Protein AF-A0A920RBQ6-F1 (afdb_monomer)

pLDDT: mean 91.47, std 8.94, range [57.5, 98.19]

Sequence (83 aa):
MGSVYAALLGDAGNDVWAIDVWQEHIDAINQNGLRLEGASGDRTVKIKATTDHNKVGACDLVVVATKAGEVESAATFPARVTP

Structure (mmCIF, N/CA/C/O backbone):
data_AF-A0A920RBQ6-F1
#
_entry.id   AF-A0A920RBQ6-F1
#
loop_
_atom_site.group_PDB
_atom_site.id
_atom_site.type_symbol
_atom_site.label_atom_id
_atom_site.label_alt_id
_atom_site.label_comp_id
_atom_site.label_asym_id
_atom_site.label_entity_id
_atom_site.label_seq_id
_atom_site.pdbx_PDB_ins_code
_atom_site.Cartn_x
_atom_site.Cartn_y
_atom_site.Cartn_z
_atom_site.occupancy
_atom_site.B_iso_or_equiv
_atom_site.auth_seq_id
_atom_site.auth_comp_id
_atom_site.auth_asym_id
_atom_site.auth_atom_id
_atom_site.pdbx_PDB_model_num
ATOM 1 N N . MET A 1 1 ? 1.538 10.587 -0.979 1.00 86.25 1 MET A N 1
ATOM 2 C CA . MET A 1 1 ? 0.156 10.690 -1.513 1.00 86.25 1 MET A CA 1
ATOM 3 C C . MET A 1 1 ? -0.431 9.332 -1.891 1.00 86.25 1 MET A C 1
ATOM 5 O O . MET A 1 1 ? -1.622 9.150 -1.688 1.00 86.25 1 MET A O 1
ATOM 9 N N . GLY A 1 2 ? 0.361 8.371 -2.391 1.00 93.94 2 GLY A N 1
ATOM 10 C CA . GLY A 1 2 ? -0.142 7.033 -2.754 1.00 93.94 2 GLY A CA 1
ATOM 11 C C . GLY A 1 2 ? -0.855 6.266 -1.633 1.00 93.94 2 GLY A C 1
ATOM 12 O O . GLY A 1 2 ? -1.803 5.539 -1.910 1.00 93.94 2 GLY A O 1
ATOM 13 N N . SER A 1 3 ? -0.477 6.494 -0.371 1.00 94.56 3 SER A N 1
ATOM 14 C CA . SER A 1 3 ? -1.099 5.863 0.801 1.00 94.56 3 SER A CA 1
ATOM 15 C C . SER A 1 3 ? -2.610 6.091 0.907 1.00 94.56 3 SER A C 1
ATOM 17 O O . SER A 1 3 ? -3.328 5.189 1.321 1.00 94.56 3 SER A O 1
ATOM 19 N N . VAL A 1 4 ? -3.123 7.252 0.488 1.00 95.38 4 VAL A N 1
ATOM 20 C CA . VAL A 1 4 ? -4.570 7.525 0.525 1.00 95.38 4 VAL A CA 1
ATOM 21 C C . VAL A 1 4 ? -5.315 6.595 -0.432 1.00 95.38 4 VAL A C 1
ATOM 23 O O . VAL A 1 4 ? -6.285 5.955 -0.036 1.00 95.38 4 VAL A O 1
ATOM 26 N N . TYR A 1 5 ? -4.832 6.467 -1.671 1.00 96.12 5 TYR A N 1
ATOM 27 C CA . TYR A 1 5 ? -5.415 5.552 -2.653 1.00 96.12 5 TYR A CA 1
ATOM 28 C C . TYR A 1 5 ? -5.291 4.097 -2.204 1.00 96.12 5 TYR A C 1
ATOM 30 O O . TYR A 1 5 ? -6.272 3.364 -2.253 1.00 96.12 5 TYR A O 1
ATOM 38 N N . ALA A 1 6 ? -4.111 3.696 -1.723 1.00 97.31 6 ALA A N 1
ATOM 39 C CA . ALA A 1 6 ? -3.862 2.333 -1.266 1.00 97.31 6 ALA A CA 1
ATOM 40 C C . ALA A 1 6 ? -4.788 1.936 -0.105 1.00 97.31 6 ALA A C 1
ATOM 42 O O . ALA A 1 6 ? -5.378 0.858 -0.131 1.00 97.31 6 ALA A O 1
ATOM 43 N N . ALA A 1 7 ? -4.967 2.822 0.879 1.00 97.06 7 ALA A N 1
ATOM 44 C CA . ALA A 1 7 ? -5.867 2.583 1.999 1.00 97.06 7 ALA A CA 1
ATOM 45 C C . ALA A 1 7 ? -7.329 2.495 1.543 1.00 97.06 7 ALA A C 1
ATOM 47 O O . ALA A 1 7 ? -8.008 1.547 1.914 1.00 97.06 7 ALA A O 1
ATOM 48 N N . LEU A 1 8 ? -7.813 3.424 0.710 1.00 95.69 8 LEU A N 1
ATOM 49 C CA . LEU A 1 8 ? -9.209 3.410 0.250 1.00 95.69 8 LEU A CA 1
ATOM 50 C C . LEU A 1 8 ? -9.528 2.203 -0.646 1.00 95.69 8 LEU A C 1
ATOM 52 O O . LEU A 1 8 ? -10.593 1.607 -0.513 1.00 95.69 8 LEU A O 1
ATOM 56 N N . LEU A 1 9 ? -8.608 1.814 -1.534 1.00 96.94 9 LEU A N 1
ATOM 57 C CA . LEU A 1 9 ? -8.770 0.623 -2.373 1.00 96.94 9 LEU A CA 1
ATOM 58 C C . LEU A 1 9 ? -8.734 -0.662 -1.540 1.00 96.94 9 LEU A C 1
ATOM 60 O O . LEU A 1 9 ? -9.536 -1.564 -1.789 1.00 96.94 9 LEU A O 1
AT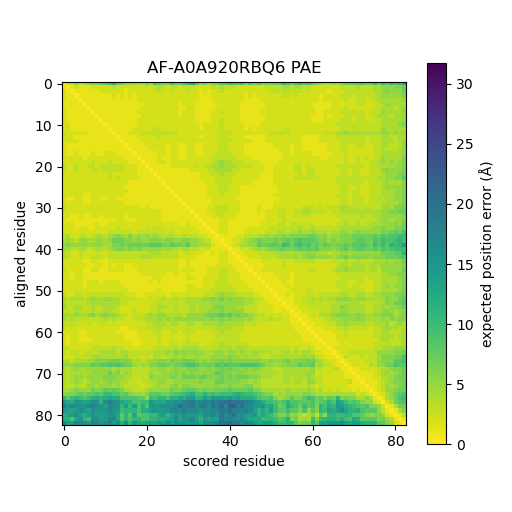OM 64 N N . GLY A 1 10 ? -7.846 -0.734 -0.545 1.00 97.50 10 GLY A N 1
ATOM 65 C CA . GLY A 1 10 ? -7.781 -1.865 0.378 1.00 97.50 10 GLY A CA 1
ATOM 66 C C . GLY A 1 10 ? -9.030 -1.966 1.258 1.00 97.50 10 GLY A C 1
ATOM 67 O O . GLY A 1 10 ? -9.560 -3.056 1.443 1.00 97.50 10 GLY A O 1
ATOM 68 N N . ASP A 1 11 ? -9.551 -0.835 1.740 1.00 96.19 11 ASP A N 1
ATOM 69 C CA . ASP A 1 11 ? -10.777 -0.769 2.550 1.00 96.19 11 ASP A CA 1
ATOM 70 C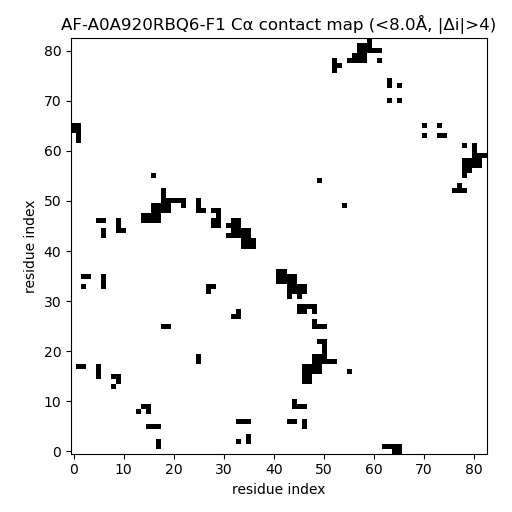 C . ASP A 1 11 ? -12.007 -1.222 1.750 1.00 96.19 11 ASP A C 1
ATOM 72 O O . ASP A 1 11 ? -12.904 -1.872 2.279 1.00 96.19 11 ASP A O 1
ATOM 76 N N . ALA A 1 12 ? -12.013 -0.952 0.441 1.00 96.69 12 ALA A N 1
ATOM 77 C CA . ALA A 1 12 ? -13.026 -1.443 -0.489 1.00 96.69 12 ALA A CA 1
ATOM 78 C C . ALA A 1 12 ? -12.887 -2.944 -0.838 1.00 96.69 12 ALA A C 1
ATOM 80 O O . ALA A 1 12 ? -13.702 -3.461 -1.601 1.00 96.69 12 ALA A O 1
ATOM 81 N N . GLY A 1 13 ? -11.886 -3.649 -0.298 1.00 97.06 13 GLY A N 1
ATOM 82 C CA . GLY A 1 13 ? -11.711 -5.097 -0.454 1.00 97.06 13 GLY A CA 1
ATOM 83 C C . GLY A 1 13 ? -10.862 -5.541 -1.651 1.00 97.06 13 GLY A C 1
ATOM 84 O O . GLY A 1 13 ? -10.883 -6.722 -1.994 1.00 97.06 13 GLY A O 1
ATOM 85 N N . ASN A 1 14 ? -10.118 -4.633 -2.290 1.00 97.88 14 ASN A N 1
ATOM 86 C CA . ASN A 1 14 ? -9.223 -4.984 -3.399 1.00 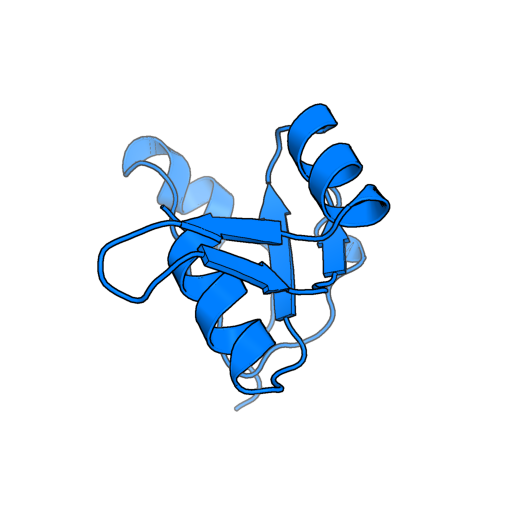97.88 14 ASN A CA 1
ATOM 87 C C . ASN A 1 14 ? -7.899 -5.586 -2.892 1.00 97.88 14 ASN A C 1
ATOM 89 O O . ASN A 1 14 ? -7.426 -5.240 -1.807 1.00 97.88 14 ASN A O 1
ATOM 93 N N . ASP A 1 15 ? -7.255 -6.436 -3.701 1.00 96.25 15 ASP A N 1
ATOM 94 C CA . ASP A 1 15 ? -5.887 -6.896 -3.426 1.00 96.25 15 ASP A CA 1
ATOM 95 C C . ASP A 1 15 ? -4.881 -5.791 -3.775 1.00 96.25 15 ASP A C 1
ATOM 97 O O . ASP A 1 15 ? -4.567 -5.556 -4.941 1.00 96.25 15 ASP A O 1
ATOM 101 N N . VAL A 1 16 ? -4.402 -5.076 -2.755 1.00 97.38 16 VAL A N 1
ATOM 102 C CA . VAL A 1 16 ? -3.542 -3.901 -2.924 1.00 97.38 16 VAL A CA 1
ATOM 103 C C . VAL A 1 16 ? -2.104 -4.207 -2.529 1.00 97.38 16 VAL A C 1
ATOM 105 O O . VAL A 1 16 ? -1.829 -4.647 -1.409 1.00 97.38 16 VAL A O 1
ATOM 108 N N . TRP A 1 17 ? -1.188 -3.863 -3.436 1.00 96.75 17 TRP A N 1
ATOM 109 C CA . TRP A 1 17 ? 0.244 -3.753 -3.177 1.00 96.75 17 TRP A CA 1
ATOM 110 C C . TRP A 1 17 ? 0.675 -2.284 -3.148 1.00 96.75 17 TRP A C 1
ATOM 112 O O . TRP A 1 17 ? 0.482 -1.553 -4.117 1.00 96.75 17 TRP A O 1
ATOM 122 N N . ALA A 1 18 ? 1.296 -1.859 -2.049 1.00 96.38 18 ALA A N 1
ATOM 123 C CA . ALA A 1 18 ? 2.033 -0.605 -1.963 1.00 96.38 18 ALA A CA 1
ATOM 124 C C . ALA A 1 18 ? 3.528 -0.861 -2.196 1.00 96.38 18 ALA A C 1
ATOM 126 O O . ALA A 1 18 ? 4.116 -1.752 -1.578 1.00 96.38 18 ALA A O 1
ATOM 127 N N . ILE A 1 19 ? 4.142 -0.061 -3.068 1.00 94.56 19 ILE A N 1
ATOM 128 C CA . ILE A 1 19 ? 5.583 -0.092 -3.324 1.00 94.56 19 ILE A CA 1
ATOM 129 C C . ILE A 1 19 ? 6.154 1.279 -2.985 1.00 94.56 19 ILE A C 1
ATOM 131 O O . ILE A 1 19 ? 5.663 2.293 -3.478 1.00 94.56 19 ILE A O 1
ATOM 135 N N . ASP A 1 20 ? 7.178 1.301 -2.145 1.00 93.88 20 ASP A N 1
ATOM 136 C CA . ASP A 1 20 ? 7.905 2.511 -1.764 1.00 93.88 20 ASP A CA 1
ATOM 137 C C . ASP A 1 20 ? 9.368 2.135 -1.503 1.00 93.88 20 ASP A C 1
ATOM 139 O O . ASP A 1 20 ? 9.655 0.994 -1.153 1.00 93.88 20 ASP A O 1
ATOM 143 N N . VAL A 1 21 ? 10.299 3.068 -1.681 1.00 92.75 21 VAL A N 1
ATOM 144 C CA . VAL A 1 21 ? 11.726 2.857 -1.380 1.00 92.75 21 VAL A CA 1
ATOM 145 C C . VAL A 1 21 ? 12.026 3.001 0.116 1.00 92.75 21 VAL A C 1
ATOM 147 O O . VAL A 1 21 ? 13.091 2.596 0.580 1.00 92.75 21 VAL A O 1
ATOM 150 N N . TRP A 1 22 ? 11.096 3.573 0.884 1.00 95.25 22 TRP A N 1
ATOM 151 C CA . TRP A 1 22 ? 11.242 3.819 2.312 1.00 95.25 22 TRP A CA 1
ATOM 152 C C . TRP A 1 22 ? 10.956 2.561 3.151 1.00 95.25 22 TRP A C 1
ATOM 154 O O . TRP A 1 22 ? 9.811 2.262 3.497 1.00 95.25 22 TRP A O 1
ATOM 164 N N . GLN A 1 23 ? 12.015 1.830 3.510 1.00 97.31 23 GLN A N 1
ATOM 165 C CA . GLN A 1 23 ? 11.918 0.541 4.205 1.00 97.31 23 GLN A CA 1
ATOM 166 C C . GLN A 1 23 ? 11.170 0.623 5.542 1.00 97.31 23 GLN A C 1
ATOM 168 O O . GLN A 1 23 ? 10.285 -0.192 5.786 1.00 97.31 23 GLN A O 1
ATOM 173 N N . GLU A 1 24 ? 11.452 1.619 6.385 1.00 97.94 24 GLU A N 1
ATOM 174 C CA . GLU A 1 24 ? 10.804 1.745 7.696 1.00 97.94 24 GLU A CA 1
ATOM 175 C C . GLU A 1 24 ? 9.290 1.951 7.566 1.00 97.94 24 GLU A C 1
ATOM 177 O O . GLU A 1 24 ? 8.514 1.451 8.381 1.00 97.94 24 GLU A O 1
ATOM 182 N N . HIS A 1 25 ? 8.853 2.657 6.521 1.00 96.38 25 HIS A N 1
ATOM 183 C CA . HIS A 1 25 ? 7.435 2.858 6.249 1.00 96.38 25 HIS A CA 1
ATOM 184 C C . HIS A 1 25 ? 6.766 1.562 5.775 1.00 96.38 25 HIS A C 1
ATOM 186 O O . HIS A 1 25 ? 5.688 1.217 6.260 1.00 96.38 25 HIS A O 1
ATOM 192 N N . ILE A 1 26 ? 7.420 0.809 4.886 1.00 97.81 26 ILE A N 1
ATOM 193 C CA . ILE A 1 26 ? 6.952 -0.513 4.448 1.00 97.81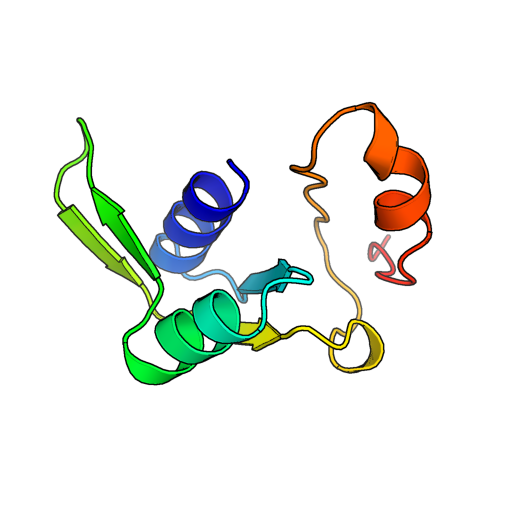 26 ILE A CA 1
ATOM 194 C C . ILE A 1 26 ? 6.849 -1.482 5.630 1.00 97.81 26 ILE A C 1
ATOM 196 O O . ILE A 1 26 ? 5.844 -2.183 5.766 1.00 97.81 26 ILE A O 1
ATOM 200 N N . ASP A 1 27 ? 7.839 -1.495 6.518 1.00 98.19 27 ASP A N 1
ATOM 201 C CA . ASP A 1 27 ? 7.831 -2.343 7.709 1.00 98.19 27 ASP A CA 1
ATOM 202 C C . ASP A 1 27 ? 6.701 -1.949 8.663 1.00 98.19 27 ASP A C 1
ATOM 204 O O . ASP A 1 27 ? 5.975 -2.819 9.149 1.00 98.19 27 ASP A O 1
ATOM 208 N N . ALA A 1 28 ? 6.485 -0.648 8.877 1.00 98.06 28 ALA A N 1
ATOM 209 C CA . ALA A 1 28 ? 5.379 -0.154 9.689 1.00 98.06 28 ALA A CA 1
ATOM 210 C C . ALA A 1 28 ? 4.011 -0.563 9.117 1.00 98.06 28 ALA A C 1
ATOM 212 O O . ALA A 1 28 ? 3.144 -0.986 9.887 1.00 98.06 28 ALA A O 1
ATOM 213 N N . ILE A 1 29 ? 3.828 -0.493 7.791 1.00 98.12 29 ILE A N 1
ATOM 214 C CA . ILE A 1 29 ? 2.602 -0.949 7.117 1.00 98.12 29 ILE A CA 1
ATOM 215 C C . ILE A 1 29 ? 2.425 -2.460 7.283 1.00 98.12 29 ILE A C 1
ATOM 217 O O . ILE A 1 29 ? 1.334 -2.914 7.616 1.00 98.12 29 ILE A O 1
ATOM 221 N N . ASN A 1 30 ? 3.478 -3.252 7.087 1.00 97.94 30 ASN A N 1
ATOM 222 C CA . ASN A 1 30 ? 3.394 -4.708 7.207 1.00 97.94 30 ASN A CA 1
ATOM 223 C C . ASN A 1 30 ? 3.103 -5.163 8.648 1.00 97.94 30 ASN A C 1
ATOM 225 O O . ASN A 1 30 ? 2.396 -6.149 8.849 1.00 97.94 30 ASN A O 1
ATOM 229 N N . GLN A 1 31 ? 3.620 -4.447 9.650 1.00 98.12 31 GLN A N 1
ATOM 230 C CA . GLN A 1 31 ? 3.396 -4.758 11.064 1.00 98.12 31 GLN A CA 1
ATOM 231 C C . GLN A 1 31 ? 2.014 -4.312 11.552 1.00 98.12 31 GLN A C 1
ATOM 233 O O . GLN A 1 31 ? 1.328 -5.069 12.238 1.00 98.12 31 GLN A O 1
ATOM 238 N N . ASN A 1 32 ? 1.602 -3.090 11.207 1.00 97.88 32 ASN A N 1
ATOM 239 C CA . ASN A 1 32 ? 0.452 -2.436 11.836 1.00 97.88 32 ASN A CA 1
ATOM 240 C C . ASN A 1 32 ? -0.747 -2.260 10.896 1.00 97.88 32 ASN A C 1
ATOM 242 O O . ASN A 1 32 ? -1.844 -1.957 11.358 1.00 97.88 32 ASN A O 1
ATOM 246 N N . GLY A 1 33 ? -0.564 -2.463 9.593 1.00 97.75 33 GLY A N 1
ATOM 247 C CA . GLY A 1 33 ? -1.478 -1.995 8.555 1.00 97.75 33 GLY A CA 1
ATOM 248 C C . GLY A 1 33 ? -1.225 -0.533 8.179 1.00 97.75 33 GLY A C 1
ATOM 249 O O . GLY A 1 33 ? -0.485 0.197 8.840 1.00 97.75 33 GLY A O 1
ATOM 250 N N . LEU A 1 34 ? -1.860 -0.093 7.096 1.00 97.88 34 LEU A N 1
ATOM 251 C CA . LEU A 1 34 ? -1.813 1.289 6.641 1.00 97.88 34 LEU A CA 1
ATOM 252 C C . LEU A 1 34 ? -2.934 2.090 7.310 1.00 97.88 34 LEU A C 1
ATOM 254 O O . LEU A 1 34 ? -4.112 1.894 7.005 1.00 97.88 34 LEU A O 1
ATOM 258 N N . ARG A 1 35 ? -2.564 2.997 8.218 1.00 97.25 35 ARG A N 1
ATOM 259 C CA . ARG A 1 35 ? -3.506 3.922 8.858 1.00 97.25 35 ARG A CA 1
ATOM 260 C C . ARG A 1 35 ? -3.762 5.136 7.966 1.00 97.25 35 ARG A C 1
ATOM 262 O O . ARG A 1 35 ? -2.822 5.783 7.507 1.00 97.25 35 ARG A O 1
ATOM 269 N N . LEU A 1 36 ? -5.033 5.450 7.748 1.00 96.38 36 LEU A N 1
ATOM 270 C CA . LEU A 1 36 ? -5.513 6.629 7.042 1.00 96.38 36 LEU A CA 1
ATOM 271 C C . LEU A 1 36 ? -6.462 7.405 7.955 1.00 96.38 36 LEU A C 1
ATOM 273 O O . LEU A 1 36 ? -7.507 6.894 8.349 1.00 96.38 36 LEU A O 1
ATOM 277 N N . GLU A 1 37 ? -6.110 8.658 8.220 1.00 96.00 37 GLU A N 1
ATOM 278 C CA . GLU A 1 37 ? -6.917 9.602 8.987 1.00 96.00 37 GLU A CA 1
ATOM 279 C C . GLU A 1 37 ? -7.219 10.841 8.134 1.00 96.00 37 GLU A C 1
ATOM 281 O O . GLU A 1 37 ? -6.354 11.344 7.412 1.00 96.00 37 GLU A O 1
ATOM 286 N N . GLY A 1 38 ? -8.454 11.336 8.202 1.00 92.69 38 GLY A N 1
ATOM 287 C CA . GLY A 1 38 ? -8.870 12.557 7.520 1.00 92.69 38 GLY A CA 1
ATOM 288 C C . GLY A 1 38 ? -10.357 12.854 7.697 1.00 92.69 38 GLY A C 1
ATOM 289 O O . GLY A 1 38 ? -11.006 12.355 8.613 1.00 92.69 38 GLY A O 1
ATOM 290 N N . ALA A 1 39 ? -10.926 13.646 6.784 1.00 91.44 39 ALA A N 1
ATOM 291 C CA . ALA A 1 39 ? -12.342 14.030 6.834 1.00 91.44 39 ALA A CA 1
ATOM 292 C C . ALA A 1 39 ? -13.310 12.827 6.817 1.00 91.44 39 ALA A C 1
ATOM 294 O O . ALA A 1 39 ? -14.401 12.906 7.373 1.00 91.44 39 ALA A O 1
ATOM 295 N N . SER A 1 40 ? -12.898 11.704 6.220 1.00 86.94 40 SER A N 1
ATOM 296 C CA . SER A 1 40 ? -13.668 10.450 6.160 1.00 86.94 40 SER A CA 1
ATOM 297 C C . SER A 1 40 ? -13.480 9.545 7.392 1.00 86.94 40 SER A C 1
ATOM 299 O O . SER A 1 40 ? -13.870 8.373 7.375 1.00 86.94 40 SER A O 1
ATOM 301 N N . GLY A 1 41 ? -12.868 10.071 8.4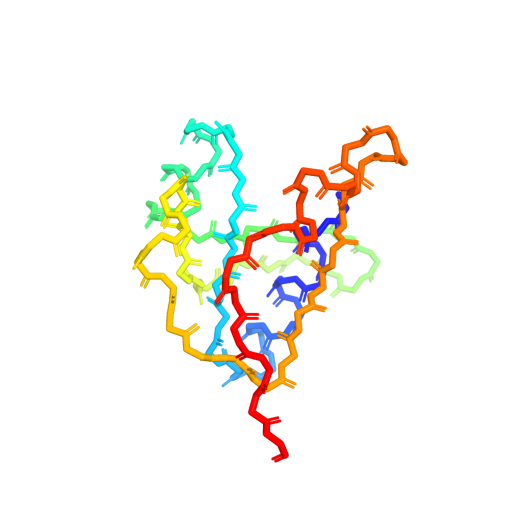56 1.00 93.94 41 GLY A N 1
ATOM 302 C CA . GLY A 1 41 ? -12.575 9.362 9.699 1.00 93.94 41 GLY A CA 1
ATOM 303 C C . GLY A 1 41 ? -11.165 8.774 9.749 1.00 93.94 41 GLY A C 1
ATOM 304 O O . GLY A 1 41 ? -10.298 9.126 8.951 1.00 93.94 41 GLY A O 1
ATOM 305 N N . ASP A 1 42 ? -10.966 7.871 10.705 1.00 96.19 42 ASP A N 1
ATOM 306 C CA . ASP A 1 42 ? -9.705 7.183 10.987 1.00 96.19 42 ASP A CA 1
ATOM 307 C C . ASP A 1 42 ? -9.902 5.674 10.827 1.00 96.19 42 ASP A C 1
ATOM 309 O O . ASP A 1 42 ? -10.876 5.107 11.332 1.00 96.19 42 ASP A O 1
ATOM 313 N N . ARG A 1 43 ? -9.013 5.030 10.075 1.00 94.81 43 ARG A N 1
ATOM 314 C CA . ARG A 1 43 ? -9.056 3.592 9.804 1.00 94.81 43 ARG A CA 1
ATOM 315 C C . ARG A 1 43 ? -7.672 3.040 9.555 1.00 94.81 43 ARG A C 1
ATOM 317 O O . ARG A 1 43 ? -6.824 3.707 8.973 1.00 94.81 43 ARG A O 1
ATOM 324 N N . THR A 1 44 ? -7.493 1.776 9.905 1.00 98.00 44 THR A N 1
ATOM 325 C CA . THR A 1 44 ? -6.281 1.022 9.597 1.00 98.00 44 THR A CA 1
ATOM 326 C C . THR A 1 44 ? -6.642 -0.163 8.724 1.00 98.00 44 THR A C 1
ATOM 328 O O . THR A 1 44 ? -7.443 -1.010 9.114 1.00 98.00 44 THR A O 1
ATOM 331 N N . VAL A 1 45 ? -6.044 -0.213 7.538 1.00 97.62 45 VAL A N 1
ATOM 332 C CA . VAL A 1 45 ? -6.358 -1.187 6.493 1.00 97.62 45 VAL A CA 1
ATOM 333 C C . VAL A 1 45 ? -5.165 -2.112 6.297 1.00 97.62 45 VAL A C 1
ATOM 335 O O . VAL A 1 45 ? -4.021 -1.660 6.221 1.00 97.62 45 VAL A O 1
ATOM 338 N N . LYS A 1 46 ? -5.409 -3.420 6.202 1.00 97.75 46 LYS A N 1
ATOM 339 C CA . LYS A 1 46 ? -4.352 -4.381 5.870 1.00 97.75 46 LYS A CA 1
ATOM 340 C C . LYS A 1 46 ? -4.162 -4.431 4.359 1.00 97.75 46 LYS A C 1
ATOM 342 O O . LYS A 1 46 ? -5.082 -4.797 3.638 1.00 97.75 46 LYS A O 1
ATOM 347 N N . ILE A 1 47 ? -2.958 -4.100 3.910 1.00 97.88 47 ILE A N 1
ATOM 348 C CA . ILE A 1 47 ? -2.522 -4.201 2.514 1.00 97.88 47 ILE A CA 1
ATOM 349 C C . ILE A 1 47 ? -1.169 -4.911 2.459 1.00 97.88 47 ILE A C 1
ATOM 351 O O . ILE A 1 47 ? -0.501 -5.053 3.485 1.00 97.88 47 ILE A O 1
ATOM 355 N N . LYS A 1 48 ? -0.749 -5.341 1.269 1.00 97.75 48 LYS A N 1
ATOM 356 C CA . LYS A 1 48 ? 0.605 -5.854 1.045 1.00 97.75 48 LYS A CA 1
ATOM 357 C C . LYS A 1 48 ? 1.524 -4.670 0.761 1.00 97.75 48 LYS A C 1
ATOM 359 O O . LYS A 1 48 ? 1.148 -3.771 0.012 1.00 97.75 48 LYS A O 1
ATOM 364 N N . ALA A 1 49 ? 2.718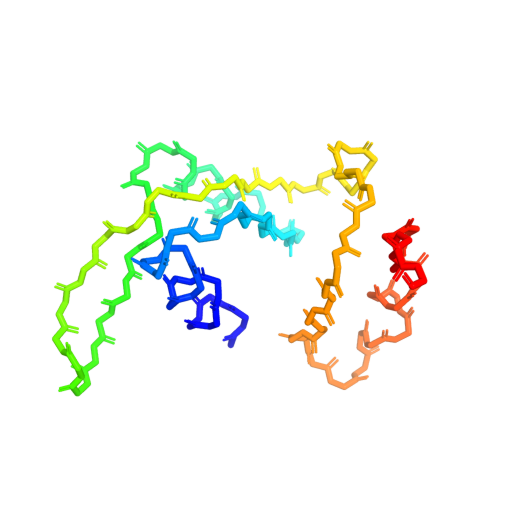 -4.648 1.342 1.00 97.62 49 ALA A N 1
ATOM 365 C CA . ALA A 1 49 ? 3.674 -3.570 1.121 1.00 97.62 49 ALA A CA 1
ATOM 366 C C . ALA A 1 49 ? 5.090 -4.120 0.926 1.00 97.62 49 ALA A C 1
ATOM 368 O O . ALA A 1 49 ? 5.513 -5.043 1.628 1.00 97.62 49 ALA A O 1
ATOM 369 N N . THR A 1 50 ? 5.840 -3.573 -0.032 1.00 96.88 50 THR A N 1
ATOM 370 C CA . THR A 1 50 ? 7.214 -4.012 -0.295 1.00 96.88 50 THR A CA 1
ATOM 371 C C . THR A 1 50 ? 8.100 -2.915 -0.878 1.00 96.88 50 THR A C 1
ATOM 373 O O . THR A 1 50 ? 7.625 -2.021 -1.566 1.00 96.88 50 THR A O 1
ATOM 376 N N . THR A 1 51 ? 9.405 -3.019 -0.635 1.00 95.56 51 THR A N 1
ATOM 377 C CA . THR A 1 51 ? 10.443 -2.258 -1.343 1.00 95.56 51 THR A CA 1
ATOM 378 C C . THR A 1 51 ? 10.917 -2.965 -2.623 1.00 95.56 51 THR A C 1
ATOM 380 O O . THR A 1 51 ? 11.590 -2.363 -3.456 1.00 95.56 51 THR A O 1
ATOM 383 N N . ASP A 1 52 ? 10.554 -4.241 -2.814 1.00 92.69 52 ASP A N 1
ATOM 384 C CA . ASP A 1 52 ? 10.979 -5.073 -3.944 1.00 92.69 52 ASP A CA 1
ATOM 385 C C . ASP A 1 52 ? 9.834 -5.285 -4.940 1.00 92.69 52 ASP A C 1
ATOM 387 O O . ASP A 1 52 ? 8.949 -6.122 -4.743 1.00 92.69 52 ASP A O 1
ATOM 391 N N . HIS A 1 53 ? 9.880 -4.545 -6.048 1.00 87.56 53 HIS A N 1
ATOM 392 C CA . HIS A 1 53 ? 8.866 -4.614 -7.099 1.00 87.56 53 HIS A CA 1
ATOM 393 C C . HIS A 1 53 ? 8.751 -5.998 -7.756 1.00 87.56 53 HIS A C 1
ATOM 395 O O . HIS A 1 53 ? 7.699 -6.308 -8.306 1.00 87.56 53 HIS A O 1
ATOM 401 N N . ASN A 1 54 ? 9.777 -6.859 -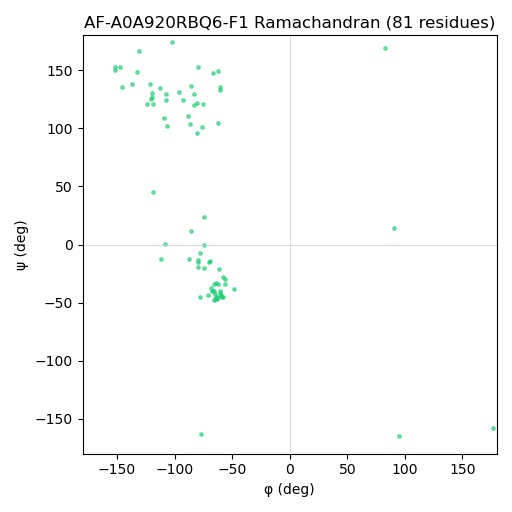7.681 1.00 88.69 54 ASN A N 1
ATOM 402 C CA . ASN A 1 54 ? 9.727 -8.202 -8.275 1.00 88.69 54 ASN A CA 1
ATOM 403 C C . ASN A 1 54 ? 8.766 -9.145 -7.541 1.00 88.69 54 ASN A C 1
ATOM 405 O O . ASN A 1 54 ? 8.407 -10.198 -8.065 1.00 88.69 54 ASN A O 1
ATOM 409 N N . LYS A 1 55 ? 8.344 -8.781 -6.324 1.00 89.19 55 LYS A N 1
ATOM 410 C CA . LYS A 1 55 ? 7.339 -9.529 -5.556 1.00 89.19 55 LYS A CA 1
ATOM 411 C C . LYS A 1 55 ? 5.913 -9.236 -6.005 1.00 89.19 55 LYS A C 1
ATOM 413 O O . LYS A 1 55 ? 4.999 -9.961 -5.613 1.00 89.19 55 LYS A O 1
ATOM 418 N N . VAL A 1 56 ? 5.718 -8.183 -6.797 1.00 90.25 56 VAL A N 1
ATOM 419 C CA . VAL A 1 56 ? 4.403 -7.763 -7.272 1.00 90.25 56 VAL A CA 1
ATOM 420 C C . 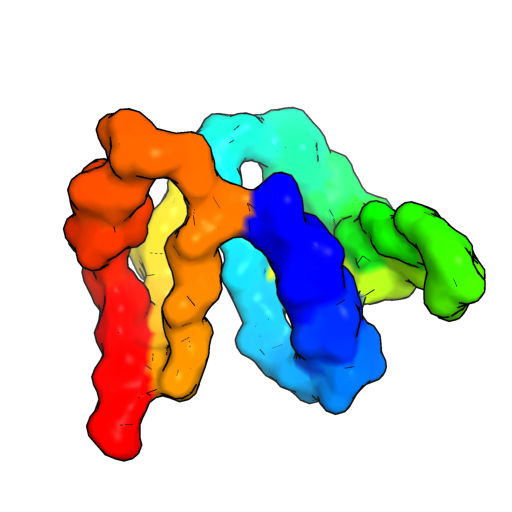VAL A 1 56 ? 4.131 -8.413 -8.623 1.00 90.25 56 VAL A C 1
ATOM 422 O O . VAL A 1 56 ? 4.926 -8.315 -9.555 1.00 90.25 56 VAL A O 1
ATOM 425 N N . GLY A 1 57 ? 3.011 -9.131 -8.701 1.00 87.25 57 GLY A N 1
ATOM 426 C CA . GLY A 1 57 ? 2.554 -9.776 -9.929 1.00 87.25 57 GLY A CA 1
ATOM 427 C C . GLY A 1 57 ? 1.921 -8.794 -10.917 1.00 87.25 57 GLY A C 1
ATOM 428 O O . GLY A 1 57 ? 2.070 -7.579 -10.808 1.00 87.25 57 GLY A O 1
ATOM 429 N N . ALA A 1 58 ? 1.181 -9.333 -11.887 1.00 89.25 58 ALA A N 1
ATOM 430 C CA . ALA A 1 58 ? 0.331 -8.514 -12.748 1.00 89.25 58 ALA A CA 1
ATOM 431 C C . ALA A 1 58 ? -0.760 -7.807 -11.923 1.00 89.25 58 ALA A C 1
ATOM 433 O O . ALA A 1 58 ? -1.211 -8.334 -10.903 1.00 89.25 58 ALA A O 1
ATOM 434 N N . CYS A 1 59 ? -1.173 -6.622 -12.364 1.00 90.12 59 CYS A N 1
ATOM 435 C CA . CYS A 1 59 ? -2.191 -5.808 -11.701 1.00 90.12 59 CYS A CA 1
ATOM 436 C C . CYS A 1 59 ? -3.211 -5.319 -12.728 1.00 90.12 59 CYS A C 1
ATOM 438 O O . CYS A 1 59 ? -2.834 -5.012 -13.847 1.00 90.12 59 CYS A O 1
ATOM 440 N N . ASP A 1 60 ? -4.471 -5.141 -12.343 1.00 93.31 60 ASP A N 1
ATOM 441 C CA . ASP A 1 60 ? -5.475 -4.531 -13.234 1.00 93.31 60 ASP A CA 1
ATOM 442 C C . ASP A 1 60 ? -5.360 -2.993 -13.277 1.00 93.31 60 ASP A C 1
ATOM 444 O O . ASP A 1 60 ? -5.834 -2.336 -14.202 1.00 93.31 60 ASP A O 1
ATOM 448 N N . LEU A 1 61 ? -4.710 -2.400 -12.269 1.00 92.25 61 LEU A N 1
ATOM 449 C CA . LEU A 1 61 ? -4.489 -0.961 -12.139 1.00 92.25 61 LEU A CA 1
ATOM 450 C C . LEU A 1 61 ? -3.136 -0.684 -11.477 1.00 92.25 61 LEU A C 1
ATOM 452 O O . LEU A 1 61 ? -2.808 -1.266 -10.445 1.00 92.25 61 LEU A O 1
ATOM 456 N N . VAL A 1 62 ? -2.392 0.279 -12.027 1.00 93.06 62 VAL A N 1
ATOM 457 C CA . VAL A 1 62 ? -1.173 0.825 -11.418 1.00 93.06 62 VAL A CA 1
ATOM 458 C C . VAL A 1 62 ? -1.358 2.322 -11.189 1.00 93.06 62 VAL A C 1
ATOM 460 O O . VAL A 1 62 ? -1.657 3.071 -12.117 1.00 93.06 62 VAL A O 1
ATOM 463 N N . VAL A 1 63 ? -1.160 2.769 -9.946 1.00 93.75 63 VAL A N 1
ATOM 464 C CA . VAL A 1 63 ? -1.215 4.188 -9.570 1.00 93.75 63 VAL A CA 1
ATOM 465 C C . VAL A 1 63 ? 0.193 4.680 -9.254 1.00 93.75 63 VAL A C 1
ATOM 467 O O . VAL A 1 63 ? 0.760 4.347 -8.215 1.00 93.75 63 VAL A O 1
ATOM 470 N N . VAL A 1 64 ? 0.750 5.522 -10.125 1.00 92.69 64 VAL A N 1
ATOM 471 C CA . VAL A 1 64 ? 2.044 6.176 -9.887 1.00 92.69 64 VAL A CA 1
ATOM 472 C C . VAL A 1 64 ? 1.815 7.467 -9.101 1.00 92.69 64 VAL A C 1
ATOM 474 O O . VAL A 1 64 ? 1.367 8.473 -9.645 1.00 92.69 64 VAL A O 1
ATOM 477 N N . ALA A 1 65 ? 2.113 7.438 -7.801 1.00 93.25 65 ALA A N 1
ATOM 478 C CA . ALA A 1 65 ? 1.871 8.549 -6.876 1.00 93.25 65 ALA A CA 1
ATOM 479 C C . ALA A 1 65 ? 3.163 9.092 -6.237 1.00 93.25 65 ALA A C 1
ATOM 481 O O . ALA A 1 65 ? 3.210 9.330 -5.025 1.00 93.25 65 ALA A O 1
ATOM 482 N N . THR A 1 66 ? 4.194 9.291 -7.062 1.00 90.56 66 THR A N 1
ATOM 483 C CA . THR A 1 66 ? 5.479 9.897 -6.677 1.00 90.56 66 THR A CA 1
ATOM 484 C C . THR A 1 66 ? 5.596 11.364 -7.135 1.00 90.56 66 THR A C 1
ATOM 486 O O . THR A 1 66 ? 4.711 11.903 -7.806 1.00 90.56 66 THR A O 1
ATOM 489 N N . LYS A 1 67 ? 6.673 12.055 -6.743 1.00 89.31 67 LYS A N 1
ATOM 490 C CA . LYS A 1 67 ? 7.006 13.397 -7.222 1.00 89.31 67 LYS A CA 1
ATOM 491 C C . LYS A 1 67 ? 7.360 13.349 -8.712 1.00 89.31 67 LYS A C 1
ATOM 493 O O . LYS A 1 67 ? 7.953 12.390 -9.184 1.00 89.31 67 LYS A O 1
ATOM 498 N N . ALA A 1 68 ? 7.053 14.424 -9.441 1.00 88.75 68 ALA A N 1
ATOM 499 C CA . ALA A 1 68 ? 7.221 14.496 -10.898 1.00 88.75 68 ALA A CA 1
ATOM 500 C C . ALA A 1 68 ? 8.599 14.029 -11.415 1.00 88.75 68 ALA A C 1
ATOM 502 O O . ALA A 1 68 ? 8.658 13.357 -12.437 1.00 88.75 68 ALA A O 1
ATOM 503 N N . GLY A 1 69 ? 9.687 14.340 -10.699 1.00 89.88 69 GLY A N 1
ATOM 504 C CA . GLY A 1 69 ? 11.045 13.944 -11.095 1.00 89.88 69 GLY A CA 1
ATOM 505 C C . GLY A 1 69 ? 11.337 12.442 -11.006 1.00 89.88 69 GLY A C 1
ATOM 506 O O . GLY A 1 69 ? 12.320 11.990 -11.573 1.00 89.88 69 GLY A O 1
ATOM 507 N N . GLU A 1 70 ? 10.495 11.667 -10.326 1.00 88.06 70 GLU A N 1
ATOM 508 C CA . GLU A 1 70 ? 10.692 10.227 -10.113 1.00 88.06 70 GLU A CA 1
ATOM 509 C C . GLU A 1 70 ? 9.712 9.371 -10.924 1.00 88.06 70 GLU A C 1
ATOM 511 O O . GLU A 1 70 ? 9.750 8.143 -10.853 1.00 88.06 70 GLU A O 1
ATOM 516 N N . VAL A 1 71 ? 8.830 10.003 -11.707 1.00 88.94 71 VAL A N 1
ATOM 517 C CA . VAL A 1 71 ? 7.781 9.306 -12.464 1.00 88.94 71 VAL A CA 1
ATOM 518 C C . VAL A 1 71 ? 8.372 8.319 -13.465 1.00 88.94 71 VAL A C 1
ATOM 520 O O . VAL A 1 71 ? 7.846 7.223 -13.583 1.00 88.94 71 VAL A O 1
ATOM 523 N N . GLU A 1 72 ? 9.464 8.661 -14.152 1.00 87.75 72 GLU A N 1
ATOM 524 C CA . GLU A 1 72 ? 10.110 7.757 -15.116 1.00 87.75 72 GLU A CA 1
ATOM 525 C C . GLU A 1 72 ? 10.642 6.484 -14.440 1.00 87.75 72 GLU A C 1
ATOM 527 O O . GLU A 1 72 ? 10.359 5.371 -14.887 1.00 87.75 72 GLU A O 1
ATOM 532 N N . SER A 1 73 ? 11.343 6.645 -13.314 1.00 86.19 73 SER A N 1
ATOM 533 C CA . SER A 1 73 ? 11.839 5.526 -12.505 1.00 86.19 73 SER A CA 1
ATOM 534 C C . SER A 1 73 ? 10.685 4.637 -12.033 1.00 86.19 73 SER A C 1
ATOM 536 O O . SER A 1 73 ? 10.720 3.420 -12.203 1.00 86.19 73 SER A O 1
ATOM 538 N N . ALA A 1 74 ? 9.606 5.253 -11.539 1.00 85.44 74 ALA A N 1
ATOM 539 C CA . ALA A 1 74 ? 8.424 4.532 -11.085 1.00 85.44 74 ALA A CA 1
ATOM 540 C C . ALA A 1 74 ? 7.647 3.848 -12.226 1.00 85.44 74 ALA A C 1
ATOM 542 O O . ALA A 1 74 ? 7.129 2.749 -12.057 1.00 85.44 74 ALA A O 1
ATOM 543 N N . ALA A 1 75 ? 7.558 4.468 -13.401 1.00 84.75 75 ALA A N 1
ATOM 544 C CA . ALA A 1 75 ? 6.838 3.916 -14.548 1.00 84.75 75 ALA A CA 1
ATOM 545 C C . ALA A 1 75 ? 7.591 2.760 -15.222 1.00 84.75 75 ALA A C 1
ATOM 547 O O . ALA A 1 75 ? 6.980 1.955 -15.920 1.00 84.75 75 ALA A O 1
ATOM 548 N N . THR A 1 76 ? 8.903 2.661 -15.003 1.00 80.62 76 THR A N 1
ATOM 549 C CA . THR A 1 76 ? 9.727 1.562 -15.523 1.00 80.62 76 THR A CA 1
ATOM 550 C C . THR A 1 76 ? 9.559 0.276 -14.702 1.00 80.62 76 THR A C 1
ATOM 552 O O . THR A 1 76 ? 10.038 -0.786 -15.108 1.00 80.62 76 THR A O 1
ATOM 555 N N . PHE A 1 77 ? 8.848 0.325 -13.567 1.00 74.25 77 PHE A N 1
ATOM 556 C CA . PHE A 1 77 ? 8.538 -0.882 -12.811 1.00 74.25 77 PHE A CA 1
ATOM 557 C C . PHE A 1 77 ? 7.705 -1.859 -13.657 1.00 74.25 77 PHE A C 1
ATOM 559 O O . PHE A 1 77 ? 6.706 -1.465 -14.258 1.00 74.25 77 PHE A O 1
ATOM 566 N N . PRO A 1 78 ? 8.067 -3.155 -13.682 1.00 62.88 78 PRO A N 1
ATOM 567 C CA . PRO A 1 78 ? 7.494 -4.155 -14.583 1.00 62.88 78 PRO A CA 1
ATOM 568 C C . PRO A 1 78 ? 6.077 -4.611 -14.194 1.00 62.88 78 PRO A C 1
ATOM 570 O O . PRO A 1 78 ? 5.668 -5.709 -14.578 1.00 62.88 78 PRO A O 1
ATOM 573 N N . ALA A 1 79 ? 5.318 -3.800 -13.449 1.00 61.59 79 ALA A N 1
ATOM 574 C CA . ALA A 1 79 ? 3.924 -4.079 -13.138 1.00 61.59 79 ALA A CA 1
ATOM 575 C C . ALA A 1 79 ? 3.133 -4.118 -14.453 1.00 61.59 79 ALA A C 1
ATOM 577 O O . ALA A 1 79 ? 2.898 -3.100 -15.105 1.00 61.59 79 ALA A O 1
ATOM 578 N N . ARG A 1 80 ? 2.782 -5.329 -14.889 1.00 66.69 80 ARG A N 1
ATOM 579 C CA . ARG A 1 80 ? 2.035 -5.534 -16.128 1.00 66.69 80 ARG A CA 1
ATOM 580 C C . ARG A 1 80 ? 0.571 -5.274 -15.848 1.00 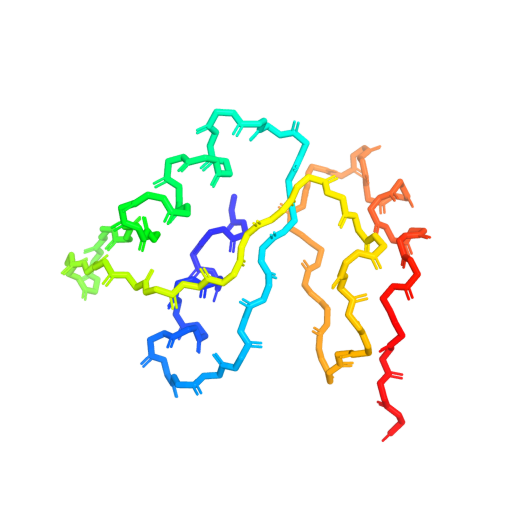66.69 80 ARG A C 1
ATOM 582 O O . ARG A 1 80 ? -0.004 -5.954 -14.999 1.00 66.69 80 ARG A O 1
ATOM 589 N N . VAL A 1 81 ? -0.000 -4.328 -16.587 1.00 68.31 81 VAL A N 1
ATOM 590 C CA . VAL A 1 81 ? -1.446 -4.144 -16.603 1.00 68.31 81 VAL A CA 1
ATOM 591 C C . VAL A 1 81 ? -2.060 -5.265 -17.434 1.00 68.31 81 VAL A C 1
ATOM 593 O O . VAL A 1 81 ? -1.662 -5.466 -18.585 1.00 68.31 81 VAL A O 1
ATOM 596 N N . THR A 1 82 ? -2.945 -6.050 -16.830 1.00 67.50 82 THR A N 1
ATOM 597 C CA . THR A 1 82 ? -3.736 -7.065 -17.537 1.00 67.50 82 THR A CA 1
ATOM 598 C C . THR A 1 82 ? -4.605 -6.383 -18.608 1.00 67.50 82 THR A C 1
ATOM 600 O O . THR A 1 82 ? -5.137 -5.307 -18.337 1.00 67.50 82 THR A O 1
ATOM 603 N N . PRO A 1 83 ? -4.688 -6.933 -19.839 1.00 57.50 83 PRO A N 1
ATOM 604 C CA . PRO A 1 83 ? -5.484 -6.336 -20.912 1.00 57.50 83 PRO A CA 1
ATOM 605 C C . PRO A 1 83 ? -6.986 -6.311 -20.621 1.00 57.50 83 PRO A C 1
ATOM 607 O O . PRO A 1 83 ? -7.465 -7.229 -19.917 1.00 57.50 83 PRO A O 1
#

Radius of gyration: 12.7 Å; Cα contacts (8 Å, |Δi|>4): 117; chains: 1; bounding box: 26×24×33 Å

Solvent-accessible surface area (backbone atoms only — not comparable to full-atom values): 5181 Å² total; per-residue (Å²): 112,43,65,60,56,50,35,56,46,24,66,72,69,47,95,39,76,47,76,49,89,54,59,71,59,33,50,46,27,61,75,69,24,41,71,47,75,57,98,92,45,75,50,69,27,76,50,47,52,36,70,56,70,87,78,55,61,76,34,83,74,86,83,87,53,69,60,82,92,47,42,67,68,61,67,65,50,86,64,41,65,61,132

Secondary structure (DSSP, 8-state):
-HHHHHHHHHHTT---EEE-S-HHHHHHHHHH-EEEEETTEEEEE--EEES-GGG---BS-----S-GGGHHHHHTS--PBP-

Foldseek 3Di:
DVLVVQQVCQVVPDQGEAEDLDPVVQVCCQVFARWDDDPVHIDGGRYHYDPDLVVDEADLDDDDDDDPVCSVVVVPRPRHRDD

Mean predicted aligned error: 3.66 Å

Nearest PDB structures (foldseek):
  2ew2-assembly1_A  TM=8.187E-01  e=1.252E-03  Enterococcus faecalis V583
  3ghy-assembly3_B  TM=8.281E-01  e=1.186E-02  Ralstonia solanacearum MolK2
  5x20-assembly1_A  TM=8.372E-01  e=2.875E-02  Enterococcus faecium DO
  5x20-assembly1_B  TM=8.313E-01  e=4.327E-02  Enterococcus faecium DO
  3ghy-assembly3_A  TM=8.295E-01  e=5.682E-02  Ralstonia solanacearum MolK2